Protein AF-A0A9D3ADS1-F1 (afdb_monomer_lite)

Organism: NCBI:txid2070688

Secondary structure (DSSP, 8-state):
-------PPP---HHHHHHHHHHHHIIIIIS--HHHHHHHHHHHHHHHHHHHTSTT-------SS--SSS--

Foldseek 3Di:
DPDDLDQDDDDDDPVNVVVLVVVLCCCCPVVVHNVVSVVVVVVVVVVVVVCSSPVPPDDQDPDPDDDPDSPD

Sequence (72 aa):
MNPQPQRCELHYLPLFWDDLNAAVSCIADTLQNPAAATRLLDQVEKAILDHAEAPTAAAIYKTTRSRPLPYY

Structure (mmCIF, N/CA/C/O backbone):
data_AF-A0A9D3ADS1-F1
#
_entry.id   AF-A0A9D3ADS1-F1
#
loop_
_atom_site.group_PDB
_atom_site.id
_atom_site.type_symbol
_atom_site.label_atom_id
_atom_site.label_alt_id
_atom_site.label_comp_id
_atom_site.label_asym_id
_atom_site.label_entity_id
_atom_site.label_seq_id
_atom_site.pdbx_PDB_ins_code
_atom_site.Cartn_x
_atom_site.Cartn_y
_atom_site.Cartn_z
_atom_site.occupancy
_atom_site.B_iso_or_equiv
_atom_site.auth_seq_id
_atom_site.auth_comp_id
_atom_site.auth_asym_id
_atom_site.auth_atom_id
_atom_site.pdbx_PDB_model_num
ATOM 1 N N . MET A 1 1 ? 29.228 5.539 -21.884 1.00 34.06 1 MET A N 1
ATOM 2 C CA . MET A 1 1 ? 27.818 5.777 -22.259 1.00 34.06 1 MET A CA 1
ATOM 3 C C . MET A 1 1 ? 27.113 6.280 -21.012 1.00 34.06 1 MET A C 1
ATOM 5 O O . MET A 1 1 ? 26.945 5.496 -20.093 1.00 34.06 1 MET A O 1
ATOM 9 N N . ASN A 1 2 ? 26.811 7.579 -20.923 1.00 38.97 2 ASN A N 1
ATOM 10 C CA . ASN A 1 2 ? 25.952 8.094 -19.851 1.00 38.97 2 ASN A CA 1
ATOM 11 C C . ASN A 1 2 ? 24.521 7.649 -20.174 1.00 38.97 2 ASN A C 1
ATOM 13 O O . ASN A 1 2 ? 24.034 8.037 -21.241 1.00 38.97 2 ASN A O 1
ATOM 17 N N . PRO A 1 3 ? 23.862 6.816 -19.351 1.00 48.78 3 PRO A N 1
ATOM 18 C CA . PRO A 1 3 ? 22.478 6.465 -19.611 1.00 48.78 3 PRO A CA 1
ATOM 19 C C . PRO A 1 3 ? 21.634 7.724 -19.392 1.00 48.78 3 PRO A C 1
ATOM 21 O O . PRO A 1 3 ? 21.575 8.266 -18.294 1.00 48.78 3 PRO A O 1
ATOM 24 N N . GLN A 1 4 ? 21.029 8.227 -20.466 1.00 47.88 4 GLN A N 1
ATOM 25 C CA . GLN A 1 4 ? 19.933 9.188 -20.364 1.00 47.88 4 GLN A CA 1
ATOM 26 C C . GLN A 1 4 ? 18.801 8.512 -19.570 1.00 47.88 4 GLN A C 1
ATOM 28 O O . GLN A 1 4 ? 18.562 7.322 -19.806 1.00 47.88 4 GLN A O 1
ATOM 33 N N . PRO A 1 5 ? 18.110 9.205 -18.647 1.00 55.28 5 PRO A N 1
ATOM 34 C CA . PRO A 1 5 ? 16.981 8.615 -17.942 1.00 55.28 5 PRO A CA 1
ATOM 35 C C . PRO A 1 5 ? 15.917 8.241 -18.978 1.00 55.28 5 PRO A C 1
ATOM 37 O O . PRO A 1 5 ? 15.348 9.101 -19.651 1.00 55.28 5 PRO A O 1
ATOM 40 N N . GLN A 1 6 ? 15.699 6.940 -19.165 1.00 60.59 6 GLN A N 1
ATOM 41 C CA . GLN A 1 6 ? 14.595 6.453 -19.981 1.00 60.59 6 GLN A CA 1
ATOM 42 C C . GLN A 1 6 ? 13.310 6.876 -19.272 1.00 60.59 6 GLN A C 1
ATOM 44 O O . GLN A 1 6 ? 13.087 6.500 -18.125 1.00 60.59 6 GLN A O 1
ATOM 49 N N . ARG A 1 7 ? 12.491 7.701 -19.934 1.00 63.38 7 ARG A N 1
ATOM 50 C CA . ARG A 1 7 ? 11.151 8.043 -19.448 1.00 63.38 7 ARG A CA 1
ATOM 51 C C . ARG A 1 7 ? 10.316 6.767 -19.434 1.00 63.38 7 ARG A C 1
ATOM 53 O O . ARG A 1 7 ? 9.820 6.345 -20.473 1.00 63.38 7 ARG A O 1
ATOM 60 N N . CYS A 1 8 ? 10.209 6.145 -18.270 1.00 69.94 8 CYS A N 1
ATOM 61 C CA . CYS A 1 8 ? 9.281 5.054 -18.035 1.00 69.94 8 CYS A CA 1
ATOM 62 C C . CYS A 1 8 ? 7.905 5.645 -17.731 1.00 69.94 8 CYS A C 1
ATOM 64 O O . CYS A 1 8 ? 7.780 6.558 -16.916 1.00 69.94 8 CYS A O 1
ATOM 66 N N . GLU A 1 9 ? 6.878 5.137 -18.402 1.00 81.31 9 GLU A N 1
ATOM 67 C CA . GLU A 1 9 ? 5.499 5.469 -18.067 1.00 81.31 9 GLU A CA 1
ATOM 68 C C . GLU A 1 9 ? 5.023 4.576 -16.924 1.00 81.31 9 GLU A C 1
ATOM 70 O O . GLU A 1 9 ? 5.234 3.361 -16.937 1.00 81.31 9 GLU A O 1
ATOM 75 N N . LEU A 1 10 ? 4.382 5.187 -15.930 1.00 85.69 10 LEU A N 1
ATOM 76 C CA . LEU A 1 10 ? 3.833 4.488 -14.780 1.00 85.69 10 LEU A CA 1
ATOM 77 C C . LEU A 1 10 ? 2.437 3.961 -15.116 1.00 85.69 10 LEU A C 1
ATOM 79 O O . LEU A 1 10 ? 1.535 4.737 -15.427 1.00 85.69 10 LEU A O 1
ATOM 83 N N . HIS A 1 11 ? 2.260 2.646 -15.008 1.00 90.25 11 HIS A N 1
ATOM 84 C CA . HIS A 1 11 ? 0.978 1.977 -15.211 1.00 90.25 11 HIS A CA 1
ATOM 85 C C . HIS A 1 11 ? 0.676 1.078 -14.017 1.00 90.25 11 HIS A C 1
ATOM 87 O O . HIS A 1 11 ? 1.507 0.264 -13.614 1.00 90.25 11 HIS A O 1
ATOM 93 N N . TYR A 1 12 ? -0.526 1.214 -13.462 1.00 91.25 12 TYR A N 1
ATOM 94 C CA . TYR A 1 12 ? -0.984 0.392 -12.348 1.00 91.25 12 TYR A CA 1
ATOM 95 C C . TYR A 1 12 ? -1.748 -0.822 -12.857 1.00 91.25 12 TYR A C 1
ATOM 97 O O . TYR A 1 12 ? -2.658 -0.704 -13.679 1.00 91.25 12 TYR A O 1
ATOM 105 N N . LEU A 1 13 ? -1.398 -1.995 -12.338 1.00 94.69 13 LEU A N 1
ATOM 106 C CA . LEU A 1 13 ? -2.139 -3.216 -12.623 1.00 94.69 13 LEU A CA 1
ATOM 107 C C . LEU A 1 13 ? -3.513 -3.158 -11.935 1.00 94.69 13 LEU A C 1
ATOM 109 O O . LEU A 1 13 ? -3.587 -2.705 -10.794 1.00 94.69 13 LEU A O 1
ATOM 113 N N . PRO A 1 14 ? -4.588 -3.678 -12.554 1.00 95.75 14 PRO A N 1
ATOM 114 C CA . PRO A 1 14 ? -5.883 -3.800 -11.882 1.00 95.75 14 PRO A CA 1
ATOM 115 C C . PRO A 1 14 ? -5.782 -4.539 -10.539 1.00 95.75 14 PRO A C 1
ATOM 117 O O . PRO A 1 14 ? -6.297 -4.060 -9.538 1.00 95.75 14 PRO A O 1
ATOM 120 N N . LEU A 1 15 ? -4.995 -5.622 -10.493 1.00 96.56 15 LEU A N 1
ATOM 121 C CA . LEU A 1 15 ? -4.731 -6.376 -9.264 1.00 96.56 15 LEU A CA 1
ATOM 122 C C . LEU A 1 15 ? -4.112 -5.509 -8.156 1.00 96.56 15 LEU A C 1
ATOM 124 O O . LEU A 1 15 ? -4.466 -5.651 -6.993 1.00 96.56 15 LEU A O 1
ATOM 128 N N . PHE A 1 16 ? -3.213 -4.588 -8.514 1.00 96.25 16 PHE A N 1
ATOM 129 C CA . PHE A 1 16 ? -2.617 -3.677 -7.538 1.00 96.25 16 PHE A CA 1
ATOM 130 C C . PHE A 1 16 ? -3.676 -2.758 -6.916 1.00 96.25 16 PHE A C 1
ATOM 132 O O . PHE A 1 16 ? -3.643 -2.518 -5.712 1.00 96.25 16 PHE A O 1
ATOM 139 N N . TRP A 1 17 ? -4.621 -2.261 -7.718 1.00 96.62 17 TRP A N 1
ATOM 140 C CA . TRP A 1 17 ? -5.720 -1.443 -7.207 1.00 96.62 17 TRP A CA 1
ATOM 141 C C . TRP A 1 17 ? -6.636 -2.224 -6.274 1.00 96.62 17 TRP A C 1
ATOM 143 O O . TRP A 1 17 ? -7.008 -1.693 -5.229 1.00 96.62 17 TRP A O 1
ATOM 153 N N . ASP A 1 18 ? -6.961 -3.469 -6.625 1.00 97.88 18 ASP A N 1
ATOM 154 C CA . ASP A 1 18 ? -7.774 -4.348 -5.783 1.00 97.88 18 ASP A CA 1
ATOM 155 C C . ASP A 1 18 ? -7.097 -4.589 -4.423 1.00 97.88 18 ASP A C 1
ATOM 157 O O . ASP A 1 18 ? -7.723 -4.401 -3.375 1.00 97.88 18 ASP A O 1
ATOM 161 N N . ASP A 1 19 ? -5.800 -4.912 -4.431 1.00 98.06 19 ASP A N 1
ATOM 162 C CA . ASP A 1 19 ? -5.010 -5.141 -3.217 1.00 98.06 19 ASP A CA 1
ATOM 163 C C . ASP A 1 19 ? -4.895 -3.874 -2.354 1.00 98.06 19 ASP A C 1
ATOM 165 O O . ASP A 1 19 ? -5.084 -3.923 -1.133 1.00 98.06 19 ASP A O 1
ATOM 169 N N . LEU A 1 20 ? -4.613 -2.722 -2.975 1.00 98.00 20 LEU A N 1
ATOM 170 C CA . LEU A 1 20 ? -4.491 -1.450 -2.264 1.00 98.00 20 LEU A CA 1
ATOM 171 C C . LEU A 1 20 ? -5.823 -1.042 -1.627 1.00 98.00 20 LEU A C 1
ATOM 173 O O . LEU A 1 20 ? -5.842 -0.668 -0.453 1.00 98.00 20 LEU A O 1
ATOM 177 N N . ASN A 1 21 ? -6.935 -1.159 -2.359 1.00 98.06 21 ASN A N 1
ATOM 178 C CA . ASN A 1 21 ? -8.262 -0.868 -1.818 1.00 98.06 21 ASN A CA 1
ATOM 179 C C . ASN A 1 21 ? -8.602 -1.787 -0.647 1.00 98.06 21 ASN A C 1
ATOM 181 O O . ASN A 1 21 ? -9.046 -1.304 0.393 1.00 98.06 21 ASN A O 1
ATOM 185 N N . ALA A 1 22 ? -8.357 -3.093 -0.776 1.00 98.38 22 ALA A N 1
ATOM 186 C CA . ALA A 1 22 ? -8.623 -4.040 0.301 1.00 98.38 22 ALA A CA 1
ATOM 187 C C . ALA A 1 22 ? -7.833 -3.693 1.576 1.00 98.38 22 ALA A C 1
ATOM 189 O O . ALA A 1 22 ? -8.391 -3.708 2.677 1.00 98.38 22 ALA A O 1
ATOM 190 N N . ALA A 1 23 ? -6.554 -3.326 1.441 1.00 98.31 23 ALA A N 1
ATOM 191 C CA . ALA A 1 23 ? -5.723 -2.911 2.568 1.00 98.31 23 ALA A CA 1
ATOM 192 C C . ALA A 1 23 ? -6.220 -1.604 3.213 1.00 98.31 23 ALA A C 1
ATOM 194 O O . ALA A 1 23 ? -6.357 -1.533 4.437 1.00 98.31 23 ALA A O 1
ATOM 195 N N . VAL A 1 24 ? -6.524 -0.587 2.403 1.00 98.56 24 VAL A N 1
ATOM 196 C CA . VAL A 1 24 ? -7.019 0.719 2.869 1.00 98.56 24 VAL A CA 1
ATOM 197 C C . VAL A 1 24 ? -8.362 0.571 3.582 1.00 98.56 24 VAL A C 1
ATOM 199 O O . VAL A 1 24 ? -8.492 1.047 4.709 1.00 98.56 24 VAL A O 1
ATOM 202 N N . SER A 1 25 ? -9.325 -0.141 2.988 1.00 98.31 25 SER A N 1
ATOM 203 C CA . SER A 1 25 ? -10.627 -0.416 3.608 1.00 98.31 25 SER A CA 1
ATOM 204 C C . SER A 1 25 ? -10.494 -1.237 4.888 1.00 98.31 25 SER A C 1
ATOM 206 O O . SER A 1 25 ? -11.159 -0.948 5.877 1.00 98.31 25 SER A O 1
ATOM 208 N N . CYS A 1 26 ? -9.589 -2.218 4.940 1.00 98.38 26 CYS A N 1
ATOM 209 C CA . CYS A 1 26 ? -9.328 -2.953 6.178 1.00 98.38 26 CYS A CA 1
ATOM 210 C C . CYS A 1 26 ? -8.873 -2.009 7.305 1.00 98.38 26 CYS A C 1
ATOM 212 O O . CYS A 1 26 ? -9.434 -2.019 8.402 1.00 98.38 26 CYS A O 1
ATOM 214 N N . ILE A 1 27 ? -7.898 -1.139 7.039 1.00 98.50 27 ILE A N 1
ATOM 215 C CA . ILE A 1 27 ? -7.379 -0.216 8.054 1.00 98.50 27 ILE A CA 1
ATOM 216 C C . ILE A 1 27 ? -8.432 0.833 8.448 1.00 98.50 27 ILE A C 1
ATOM 218 O O . ILE A 1 27 ? -8.608 1.113 9.636 1.00 98.50 27 ILE A O 1
ATOM 222 N N . ALA A 1 28 ? -9.137 1.403 7.472 1.00 98.44 28 ALA A N 1
ATOM 223 C CA . ALA A 1 28 ? -10.141 2.432 7.713 1.00 98.44 28 ALA A CA 1
ATOM 224 C C . ALA A 1 28 ? -11.367 1.875 8.450 1.00 98.44 28 ALA A C 1
ATOM 226 O O . ALA A 1 28 ? -11.766 2.441 9.466 1.00 98.44 28 ALA A O 1
ATOM 227 N N . ASP A 1 29 ? -11.908 0.745 7.990 1.00 98.12 29 ASP A N 1
ATOM 228 C CA . ASP A 1 29 ? -13.228 0.257 8.400 1.00 98.12 29 ASP A CA 1
ATOM 229 C C . ASP A 1 29 ? -13.151 -0.897 9.404 1.00 98.12 29 ASP A C 1
ATOM 231 O O . ASP A 1 29 ? -13.955 -0.970 10.330 1.00 98.12 29 ASP A O 1
ATOM 235 N N . THR A 1 30 ? -12.176 -1.802 9.278 1.00 98.00 30 THR A N 1
ATOM 236 C CA . THR A 1 30 ? -12.036 -2.928 10.225 1.00 98.00 30 THR A CA 1
ATOM 237 C C . THR A 1 30 ? -11.249 -2.512 11.462 1.00 98.00 30 THR A C 1
ATOM 239 O O . THR A 1 30 ? -11.647 -2.815 12.584 1.00 98.00 30 THR A O 1
ATOM 242 N N . LEU A 1 31 ? -10.147 -1.781 11.272 1.00 98.25 31 LEU A N 1
ATOM 243 C CA . LEU A 1 31 ? -9.319 -1.279 12.374 1.00 98.25 31 LEU A CA 1
ATOM 244 C C . LEU A 1 31 ? -9.751 0.106 12.872 1.00 98.25 31 LEU A C 1
ATOM 246 O O . LEU A 1 31 ? -9.172 0.599 13.840 1.00 98.25 31 LEU A O 1
ATOM 250 N N . GLN A 1 32 ? -10.757 0.722 12.235 1.00 98.19 32 GLN A N 1
ATOM 251 C CA . GLN A 1 32 ? -11.319 2.024 12.617 1.00 98.19 32 GLN A CA 1
ATOM 252 C C . GLN A 1 32 ? -10.247 3.125 12.707 1.00 98.19 32 GLN A C 1
ATOM 254 O O . GLN A 1 32 ? -10.303 4.012 13.561 1.00 98.19 32 GLN A O 1
ATOM 259 N N . ASN A 1 33 ? -9.235 3.061 11.835 1.00 98.44 33 ASN A N 1
ATOM 260 C CA . ASN A 1 33 ? -8.107 3.986 11.837 1.00 98.44 33 ASN A CA 1
ATOM 261 C C . ASN A 1 33 ? -7.933 4.665 10.469 1.00 98.44 33 ASN A C 1
ATOM 263 O O . ASN A 1 33 ? -6.962 4.401 9.753 1.00 98.44 33 ASN A O 1
ATOM 267 N N . PRO A 1 34 ? -8.841 5.585 10.099 1.00 97.88 34 PRO A N 1
ATOM 268 C CA . PRO A 1 34 ? -8.779 6.270 8.810 1.00 97.88 34 PRO A CA 1
ATOM 269 C C . PRO A 1 34 ? -7.483 7.075 8.634 1.00 97.88 34 PRO A C 1
ATOM 271 O O . PRO A 1 34 ? -6.944 7.141 7.536 1.00 97.88 34 PRO A O 1
ATOM 274 N N . ALA A 1 35 ? -6.916 7.616 9.719 1.00 98.38 35 ALA A N 1
ATOM 275 C CA . ALA A 1 35 ? -5.646 8.337 9.660 1.00 98.38 35 ALA A CA 1
ATOM 276 C C . ALA A 1 35 ? -4.476 7.431 9.235 1.00 98.38 35 ALA A C 1
ATOM 278 O O . ALA A 1 35 ? -3.603 7.861 8.484 1.00 98.38 35 ALA A O 1
ATOM 279 N N . ALA A 1 36 ? -4.441 6.178 9.700 1.00 97.75 36 ALA A N 1
ATOM 280 C CA . ALA A 1 36 ? -3.445 5.208 9.253 1.00 97.75 36 ALA A CA 1
ATOM 281 C C . ALA A 1 36 ? -3.675 4.768 7.800 1.00 97.75 36 ALA A C 1
ATOM 283 O O . ALA A 1 36 ? -2.702 4.572 7.077 1.00 97.75 36 ALA A O 1
ATOM 284 N N . ALA A 1 37 ? -4.931 4.667 7.359 1.00 98.44 37 ALA A N 1
ATOM 285 C CA . ALA A 1 37 ? -5.265 4.345 5.973 1.00 98.44 37 ALA A CA 1
ATOM 286 C C . ALA A 1 37 ? -4.788 5.444 5.002 1.00 98.44 37 ALA A C 1
ATOM 288 O O . ALA A 1 37 ? -4.155 5.139 3.994 1.00 98.44 37 ALA A O 1
ATOM 289 N N . THR A 1 38 ? -4.987 6.723 5.345 1.00 98.44 38 THR A N 1
ATOM 290 C CA . THR A 1 38 ? -4.429 7.850 4.577 1.00 98.44 38 THR A CA 1
ATOM 291 C C . THR A 1 38 ? -2.903 7.815 4.557 1.00 98.44 38 THR A C 1
ATOM 293 O O . THR A 1 38 ? -2.304 7.913 3.492 1.00 98.44 38 THR A O 1
ATOM 296 N N . ARG A 1 39 ? -2.259 7.576 5.709 1.00 98.44 39 ARG A N 1
ATOM 297 C CA . ARG A 1 39 ? -0.792 7.451 5.767 1.00 98.44 39 ARG A CA 1
ATOM 298 C C . ARG A 1 39 ? -0.262 6.320 4.887 1.00 98.44 39 ARG A C 1
ATOM 300 O O . ARG A 1 39 ? 0.827 6.462 4.343 1.00 98.44 39 ARG A O 1
ATOM 307 N N . LEU A 1 40 ? -0.992 5.209 4.764 1.00 98.19 40 LEU A N 1
ATOM 308 C CA . LEU A 1 40 ? -0.619 4.120 3.861 1.00 98.19 40 LEU A CA 1
ATOM 309 C C . LEU A 1 40 ? -0.628 4.597 2.403 1.00 98.19 40 LEU A C 1
ATOM 311 O O . LEU A 1 40 ? 0.345 4.352 1.697 1.00 98.19 40 LEU A O 1
ATOM 315 N N . LEU A 1 41 ? -1.682 5.297 1.974 1.00 98.06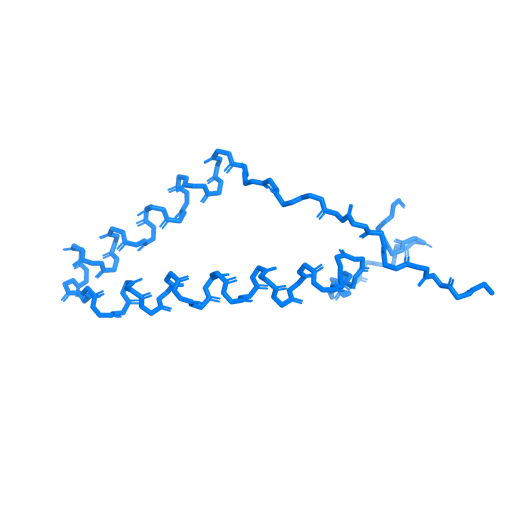 41 LEU A N 1
ATOM 316 C CA . LEU A 1 41 ? -1.772 5.860 0.622 1.00 98.06 41 LEU A CA 1
ATOM 317 C C . LEU A 1 41 ? -0.606 6.814 0.333 1.00 98.06 41 LEU A C 1
ATOM 319 O O . LEU A 1 41 ? 0.089 6.626 -0.665 1.00 98.06 41 LEU A O 1
ATOM 323 N N . ASP A 1 42 ? -0.331 7.751 1.246 1.00 98.06 42 ASP A N 1
ATOM 324 C CA . ASP A 1 42 ? 0.771 8.714 1.108 1.00 98.06 42 ASP A CA 1
ATOM 325 C C . ASP A 1 42 ? 2.133 8.006 0.978 1.00 98.06 42 ASP A C 1
ATOM 327 O O . ASP A 1 42 ? 2.984 8.374 0.166 1.00 98.06 42 ASP A O 1
ATOM 331 N N . GLN A 1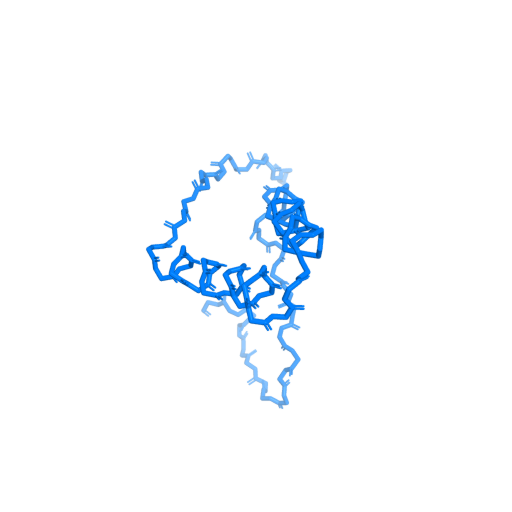 43 ? 2.362 6.969 1.792 1.00 98.00 43 GLN A N 1
ATOM 332 C CA . GLN A 1 43 ? 3.607 6.200 1.772 1.00 98.00 43 GLN A CA 1
ATOM 333 C C . GLN A 1 43 ? 3.761 5.373 0.495 1.00 98.00 43 GLN A C 1
ATOM 335 O O . GLN A 1 43 ? 4.870 5.280 -0.033 1.00 98.00 43 GLN A O 1
ATOM 340 N N . VAL A 1 44 ? 2.672 4.778 0.006 1.00 96.81 44 VAL A N 1
ATOM 341 C CA . VAL A 1 44 ? 2.658 3.995 -1.233 1.00 96.81 44 VAL A CA 1
ATOM 342 C C . VAL A 1 44 ? 2.950 4.896 -2.429 1.00 96.81 44 VAL A C 1
ATOM 344 O O . VAL A 1 44 ? 3.863 4.585 -3.192 1.00 96.81 44 VAL A O 1
ATOM 347 N N . GLU A 1 45 ? 2.255 6.031 -2.560 1.00 94.94 45 GLU A N 1
ATOM 348 C CA . GLU A 1 45 ? 2.500 7.001 -3.636 1.00 94.94 45 GLU A CA 1
ATOM 349 C C . GLU A 1 45 ? 3.955 7.470 -3.631 1.00 94.94 45 GLU A C 1
ATOM 351 O O . GLU A 1 45 ? 4.637 7.395 -4.655 1.00 94.94 45 GLU A O 1
ATOM 356 N N . LYS A 1 46 ? 4.466 7.864 -2.459 1.00 94.69 46 LYS A N 1
ATOM 357 C CA . L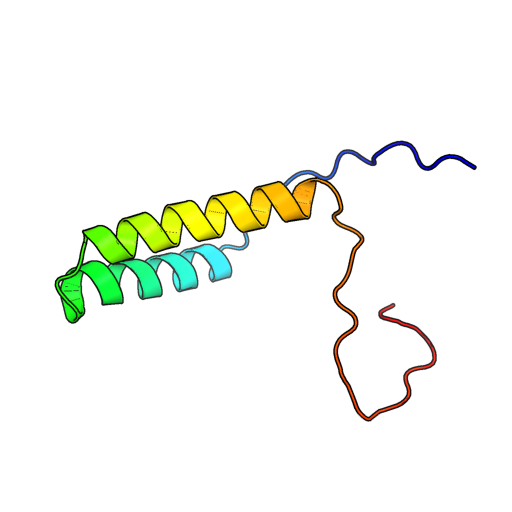YS A 1 46 ? 5.864 8.268 -2.316 1.00 94.69 46 LYS A CA 1
ATOM 358 C C . LYS A 1 46 ? 6.827 7.166 -2.761 1.00 94.69 46 LYS A C 1
ATOM 360 O O . LYS A 1 46 ? 7.729 7.436 -3.543 1.00 94.69 46 LYS A O 1
ATOM 365 N N . ALA A 1 47 ? 6.638 5.931 -2.296 1.00 92.38 47 ALA A N 1
ATOM 366 C CA . ALA A 1 47 ? 7.522 4.821 -2.646 1.00 92.38 47 ALA A CA 1
ATOM 367 C C . ALA A 1 47 ? 7.518 4.517 -4.155 1.00 92.38 47 ALA A C 1
ATOM 369 O O . ALA A 1 47 ? 8.559 4.169 -4.714 1.00 92.38 47 ALA A O 1
ATOM 370 N N . ILE A 1 48 ? 6.367 4.664 -4.818 1.00 91.06 48 ILE A N 1
ATOM 371 C CA . ILE A 1 48 ? 6.249 4.496 -6.269 1.00 91.06 48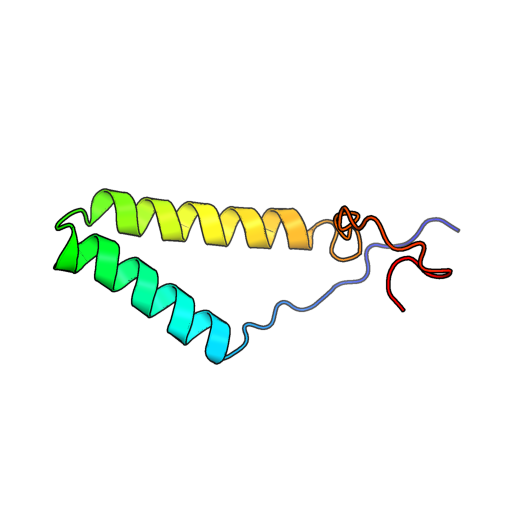 ILE A CA 1
ATOM 372 C C . ILE A 1 48 ? 6.999 5.607 -7.008 1.00 91.06 48 ILE A C 1
ATOM 374 O O . ILE A 1 48 ? 7.749 5.309 -7.937 1.00 91.06 48 ILE A O 1
ATOM 378 N N . LEU A 1 49 ? 6.826 6.868 -6.597 1.00 89.06 49 LEU A N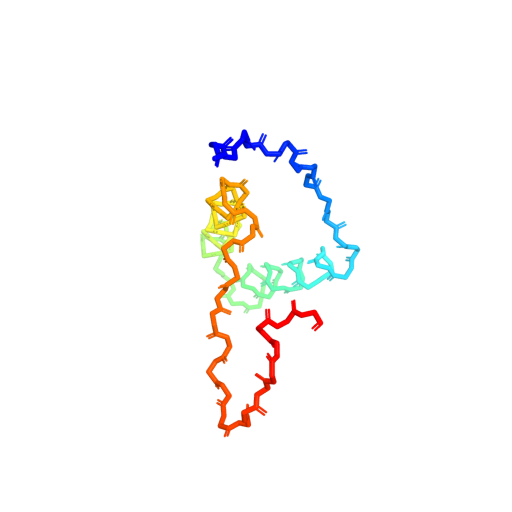 1
ATOM 379 C CA . LEU A 1 49 ? 7.514 8.009 -7.206 1.00 89.06 49 LEU A CA 1
ATOM 380 C C . LEU A 1 49 ? 9.033 7.930 -7.002 1.00 89.06 49 LEU A C 1
ATOM 382 O O . LEU A 1 49 ? 9.774 8.085 -7.970 1.00 89.06 49 LEU A O 1
ATOM 386 N N . ASP A 1 50 ? 9.484 7.592 -5.791 1.00 88.94 50 ASP A N 1
ATOM 387 C CA . ASP A 1 50 ? 10.902 7.382 -5.474 1.00 88.94 50 ASP A CA 1
ATOM 388 C C . ASP A 1 50 ? 11.497 6.251 -6.345 1.00 88.94 50 ASP A C 1
ATOM 390 O O . ASP A 1 50 ? 12.610 6.361 -6.859 1.00 88.94 50 ASP A O 1
ATOM 394 N N . HIS A 1 51 ? 10.753 5.158 -6.568 1.00 84.19 51 HIS A N 1
ATOM 395 C CA . HIS A 1 51 ? 11.196 4.071 -7.449 1.00 84.19 51 HIS A CA 1
ATOM 396 C C . HIS A 1 51 ? 11.205 4.471 -8.933 1.00 84.19 51 HIS A C 1
ATOM 398 O O . HIS A 1 51 ? 12.081 4.035 -9.683 1.00 84.19 51 HIS A O 1
ATOM 404 N N . ALA A 1 52 ? 10.267 5.318 -9.363 1.00 84.12 52 ALA A N 1
ATOM 405 C CA . ALA A 1 52 ? 10.184 5.801 -10.739 1.00 84.12 52 ALA A CA 1
ATOM 406 C C . ALA A 1 52 ? 11.389 6.671 -11.146 1.00 84.12 52 ALA A C 1
ATOM 408 O O . ALA A 1 52 ? 11.685 6.764 -12.339 1.00 84.12 52 ALA A O 1
ATOM 409 N N . GLU A 1 53 ? 12.125 7.253 -10.190 1.00 82.81 53 GLU A N 1
ATOM 410 C CA . GLU A 1 53 ? 13.402 7.931 -10.461 1.00 82.81 53 GLU A CA 1
ATOM 411 C C . GLU A 1 53 ? 14.506 6.955 -10.917 1.00 82.81 53 GLU A C 1
ATOM 413 O O . GLU A 1 53 ? 15.411 7.343 -11.662 1.00 82.81 53 GLU A O 1
ATOM 418 N N . ALA A 1 54 ? 14.430 5.680 -10.513 1.00 79.06 54 ALA A N 1
ATOM 419 C CA . ALA A 1 54 ? 15.404 4.636 -10.841 1.00 79.06 54 ALA A CA 1
ATOM 420 C C . ALA A 1 54 ? 14.733 3.259 -11.078 1.00 79.06 54 ALA A C 1
ATOM 422 O O . ALA A 1 54 ? 14.965 2.311 -10.322 1.00 79.06 54 ALA A O 1
ATOM 423 N N . PRO A 1 55 ? 13.954 3.091 -12.164 1.00 70.50 55 PRO A N 1
ATOM 424 C CA . PRO A 1 55 ? 13.081 1.925 -12.370 1.00 70.50 55 PRO A CA 1
ATOM 425 C C . PRO A 1 55 ? 13.838 0.609 -12.617 1.00 70.50 55 PRO A C 1
ATOM 427 O O . PRO A 1 55 ? 13.298 -0.479 -12.442 1.00 70.50 55 PRO A O 1
ATOM 430 N N . THR A 1 56 ? 15.109 0.682 -13.013 1.00 67.44 56 THR A N 1
ATOM 431 C CA . THR A 1 56 ? 16.002 -0.476 -13.182 1.00 67.44 56 THR A CA 1
ATOM 432 C C . THR A 1 56 ? 16.831 -0.798 -11.940 1.00 67.44 56 THR A C 1
ATOM 434 O O . THR A 1 56 ? 17.575 -1.781 -11.950 1.00 67.44 56 THR A O 1
ATOM 437 N N . ALA A 1 57 ? 16.702 -0.026 -10.856 1.00 64.12 57 ALA A N 1
ATOM 438 C CA . ALA A 1 57 ? 17.291 -0.361 -9.565 1.00 64.12 57 ALA A CA 1
ATOM 439 C C . ALA A 1 57 ? 16.472 -1.483 -8.906 1.00 64.12 57 ALA A C 1
ATOM 441 O O . ALA A 1 57 ? 15.741 -1.277 -7.939 1.00 64.12 57 ALA A O 1
ATOM 442 N N . ALA A 1 58 ? 16.558 -2.693 -9.458 1.00 59.47 58 ALA A N 1
ATOM 443 C CA . ALA A 1 58 ? 15.967 -3.863 -8.835 1.00 59.47 58 ALA A CA 1
ATOM 444 C C . ALA A 1 58 ? 16.652 -4.115 -7.486 1.00 59.47 58 ALA A C 1
ATOM 446 O O . ALA A 1 58 ? 17.882 -4.170 -7.390 1.00 59.47 58 ALA A O 1
ATOM 447 N N . ALA A 1 59 ? 15.857 -4.322 -6.436 1.00 57.91 59 ALA A N 1
ATOM 448 C CA . ALA A 1 59 ? 16.381 -4.888 -5.207 1.00 57.91 59 ALA A CA 1
ATOM 449 C C . ALA A 1 59 ? 16.957 -6.275 -5.527 1.00 57.91 59 ALA A C 1
ATOM 451 O O . ALA A 1 59 ? 16.274 -7.120 -6.111 1.00 57.91 59 ALA A O 1
ATOM 452 N N . ILE A 1 60 ? 18.210 -6.529 -5.141 1.00 60.81 60 ILE A N 1
ATOM 453 C CA . ILE A 1 60 ? 18.787 -7.872 -5.230 1.00 60.81 60 ILE A CA 1
ATOM 454 C C . ILE A 1 60 ? 17.945 -8.769 -4.324 1.00 60.81 60 ILE A C 1
ATOM 456 O O . ILE A 1 60 ? 18.041 -8.697 -3.095 1.00 60.81 60 ILE A O 1
ATOM 460 N N . TYR A 1 61 ? 17.094 -9.600 -4.927 1.00 59.78 61 TYR A N 1
ATOM 461 C CA . TYR A 1 61 ? 16.319 -10.576 -4.182 1.00 59.78 61 TYR A CA 1
ATOM 462 C C . TYR A 1 61 ? 17.300 -11.510 -3.474 1.00 59.78 61 TYR A C 1
ATOM 464 O O . TYR A 1 61 ? 18.095 -12.200 -4.116 1.00 59.78 61 TYR A O 1
ATOM 472 N N . LYS A 1 62 ? 17.281 -11.501 -2.139 1.00 59.78 62 LYS A N 1
ATOM 473 C CA . LYS A 1 62 ? 18.171 -12.332 -1.325 1.00 59.78 62 LYS A CA 1
ATOM 474 C C . LYS A 1 62 ? 17.718 -13.784 -1.435 1.00 59.78 62 LYS A C 1
ATOM 476 O O . LYS A 1 62 ? 16.926 -14.267 -0.635 1.00 59.78 62 LYS A O 1
ATOM 481 N N . THR A 1 63 ? 18.205 -14.475 -2.456 1.00 67.62 63 THR A N 1
ATOM 482 C CA . THR A 1 63 ? 18.009 -15.910 -2.645 1.00 67.62 63 THR A CA 1
ATOM 483 C C . THR A 1 63 ? 19.303 -16.660 -2.354 1.00 67.62 63 THR A C 1
ATOM 485 O O . THR A 1 63 ? 20.393 -16.206 -2.682 1.00 67.62 63 THR A O 1
ATOM 488 N N . THR A 1 64 ? 19.179 -17.838 -1.748 1.00 67.75 64 THR A N 1
ATOM 489 C CA . THR A 1 64 ? 20.269 -18.810 -1.575 1.00 67.75 64 THR A CA 1
ATOM 490 C C . THR A 1 64 ? 20.625 -19.545 -2.869 1.00 67.75 64 THR A C 1
ATOM 492 O O . THR A 1 64 ? 21.622 -20.261 -2.918 1.00 67.75 64 THR A O 1
ATOM 495 N N . ARG A 1 65 ? 19.818 -19.400 -3.927 1.00 70.62 65 ARG A N 1
ATOM 496 C CA . ARG A 1 65 ? 20.012 -20.080 -5.207 1.00 70.62 65 ARG A CA 1
ATOM 497 C C . ARG A 1 65 ? 20.838 -19.187 -6.132 1.00 70.62 65 ARG A C 1
ATOM 499 O O . ARG A 1 65 ? 20.389 -18.105 -6.496 1.00 70.62 65 ARG A O 1
ATOM 506 N N . SER A 1 66 ? 22.022 -19.651 -6.532 1.00 65.12 66 SER A N 1
ATOM 507 C CA . SER A 1 66 ? 22.853 -18.937 -7.506 1.00 65.12 66 SER A CA 1
ATOM 508 C C . SER A 1 66 ? 22.143 -18.906 -8.858 1.00 65.12 66 SER A C 1
ATOM 510 O O . SER A 1 66 ? 21.866 -19.957 -9.441 1.00 65.12 66 SER A O 1
ATOM 512 N N . ARG A 1 67 ? 21.793 -17.706 -9.328 1.00 65.50 67 ARG A N 1
ATOM 513 C CA . ARG A 1 67 ? 21.215 -17.496 -10.657 1.00 65.50 67 ARG A CA 1
ATOM 514 C C . ARG A 1 67 ? 22.265 -16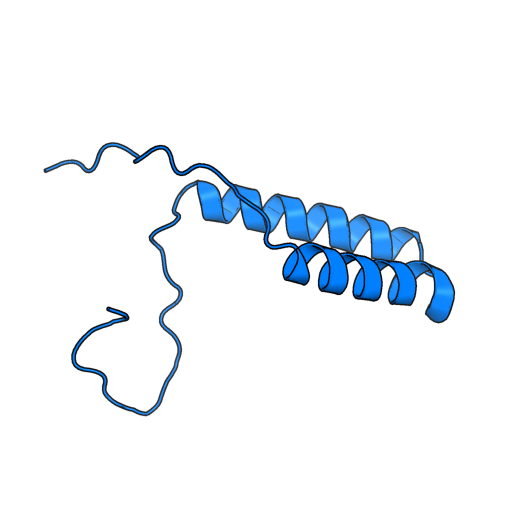.811 -11.534 1.00 65.50 67 ARG A C 1
ATOM 516 O O . ARG A 1 67 ? 22.806 -15.795 -11.105 1.00 65.50 67 ARG A O 1
ATOM 523 N N . PRO A 1 68 ? 22.559 -17.343 -12.734 1.00 65.50 68 PRO A N 1
ATOM 524 C CA . PRO A 1 68 ? 23.594 -16.793 -13.609 1.00 65.50 68 PRO A CA 1
ATOM 525 C C . PRO A 1 68 ? 23.270 -15.385 -14.129 1.00 65.50 68 PRO A C 1
ATOM 527 O O . PRO A 1 68 ? 24.179 -14.676 -14.545 1.00 65.50 68 PRO A O 1
ATOM 530 N N . LEU A 1 69 ? 22.003 -14.964 -14.073 1.00 59.41 69 LEU A N 1
ATOM 531 C CA . LEU A 1 69 ? 21.571 -13.614 -14.417 1.00 59.41 69 LEU A CA 1
ATOM 532 C C . LEU A 1 69 ? 20.783 -13.002 -13.245 1.00 59.41 69 LEU A C 1
ATOM 534 O O . LEU A 1 69 ? 19.901 -13.673 -12.689 1.00 59.41 69 LEU A O 1
ATOM 538 N N . PRO A 1 70 ? 21.073 -11.744 -12.853 1.00 60.97 70 PRO A N 1
ATOM 539 C CA . PRO A 1 70 ? 20.253 -10.988 -11.917 1.00 60.97 70 PRO A CA 1
ATOM 540 C C . PRO A 1 70 ? 18.994 -10.521 -12.660 1.00 60.97 70 PRO A C 1
ATOM 542 O O . PRO A 1 70 ? 18.907 -9.389 -13.106 1.00 60.97 70 PRO A O 1
ATOM 545 N N . TYR A 1 71 ? 18.049 -11.447 -12.835 1.00 55.88 71 TYR A N 1
ATOM 546 C CA . TYR A 1 71 ? 16.739 -11.247 -13.462 1.00 55.88 71 TYR A CA 1
ATOM 547 C C . TYR A 1 71 ? 16.768 -10.639 -14.874 1.00 55.88 71 TYR A C 1
ATOM 549 O O . TYR A 1 71 ? 16.411 -9.484 -15.061 1.00 55.88 71 TYR A O 1
ATOM 557 N N . TYR A 1 72 ? 17.144 -11.469 -15.848 1.00 50.44 72 TYR A N 1
ATOM 558 C CA . TYR A 1 72 ? 16.423 -11.750 -17.100 1.00 50.44 72 TYR A CA 1
ATOM 559 C C . TYR A 1 72 ? 16.796 -13.172 -17.536 1.00 50.44 72 TYR A C 1
ATOM 561 O O . TYR A 1 72 ? 17.904 -13.615 -17.152 1.00 50.44 72 TYR A O 1
#

pLDDT: mean 82.05, std 18.3, range [34.06, 98.56]

Radius of gyration: 16.83 Å; chains: 1; bounding box: 41×29×35 Å